Protein AF-A0A5J4Q8L6-F1 (afdb_monomer)

Structure (mmCIF, N/CA/C/O backbone):
data_AF-A0A5J4Q8L6-F1
#
_entry.id   AF-A0A5J4Q8L6-F1
#
loop_
_atom_site.group_PDB
_atom_site.id
_atom_site.type_symbol
_atom_site.label_atom_id
_atom_site.label_alt_id
_atom_site.label_comp_id
_atom_site.label_asym_id
_atom_site.label_entity_id
_atom_site.label_seq_id
_atom_site.pdbx_PDB_ins_code
_atom_site.Cartn_x
_atom_site.Cartn_y
_atom_site.Cartn_z
_atom_site.occupancy
_atom_site.B_iso_or_equiv
_atom_site.auth_seq_id
_atom_site.auth_comp_id
_atom_site.auth_asym_id
_atom_site.auth_atom_id
_atom_site.pdbx_PDB_model_num
ATOM 1 N N . MET A 1 1 ? 13.946 -1.340 21.086 1.00 33.72 1 MET A N 1
ATOM 2 C CA . MET A 1 1 ? 13.500 -0.388 20.050 1.00 33.72 1 MET A CA 1
ATOM 3 C C . MET A 1 1 ? 14.490 -0.484 18.903 1.00 33.72 1 MET A C 1
ATOM 5 O O . MET A 1 1 ? 15.652 -0.184 19.153 1.00 33.72 1 MET A O 1
ATOM 9 N N . PRO A 1 2 ? 14.110 -0.976 17.715 1.00 43.31 2 PRO A N 1
ATOM 10 C CA . PRO A 1 2 ? 14.963 -0.867 16.539 1.00 43.31 2 PRO A CA 1
ATOM 11 C C . PRO A 1 2 ? 15.022 0.612 16.153 1.00 43.31 2 PRO A C 1
ATOM 13 O O . PRO A 1 2 ? 13.979 1.243 15.987 1.00 43.31 2 PRO A O 1
ATOM 16 N N . ALA A 1 3 ? 16.222 1.180 16.095 1.00 40.22 3 ALA A N 1
ATOM 17 C CA . ALA A 1 3 ? 16.418 2.494 15.507 1.00 40.22 3 ALA A CA 1
ATOM 18 C C . ALA A 1 3 ? 16.161 2.355 14.003 1.00 40.22 3 ALA A C 1
ATOM 20 O O . ALA A 1 3 ? 16.890 1.632 13.323 1.00 40.22 3 ALA A O 1
ATOM 21 N N . TYR A 1 4 ? 15.105 2.997 13.506 1.00 47.00 4 TYR A N 1
ATOM 22 C CA . TYR A 1 4 ? 15.003 3.296 12.085 1.00 47.00 4 TYR A CA 1
ATOM 23 C C . TYR A 1 4 ? 16.147 4.269 11.796 1.00 47.00 4 TYR A C 1
ATOM 25 O O . TYR A 1 4 ? 16.106 5.420 12.222 1.00 47.00 4 TYR A O 1
ATOM 33 N N . HIS A 1 5 ? 17.231 3.761 11.211 1.00 45.84 5 HIS A N 1
ATOM 34 C CA . HIS A 1 5 ? 18.214 4.627 10.583 1.00 45.84 5 HIS A CA 1
ATOM 35 C C . HIS A 1 5 ? 17.524 5.182 9.342 1.00 45.84 5 HIS A C 1
ATOM 37 O O . HIS A 1 5 ? 17.313 4.438 8.387 1.00 45.84 5 HIS A O 1
ATOM 43 N N . ASP A 1 6 ? 17.123 6.450 9.388 1.00 46.16 6 ASP A N 1
ATOM 44 C CA . ASP A 1 6 ? 16.880 7.207 8.166 1.00 46.16 6 ASP A CA 1
ATOM 45 C C . ASP A 1 6 ? 18.229 7.294 7.449 1.00 46.16 6 ASP A C 1
ATOM 47 O O . ASP A 1 6 ? 19.115 8.060 7.832 1.00 46.16 6 ASP A O 1
ATOM 51 N N . ASN A 1 7 ? 18.431 6.415 6.470 1.00 50.59 7 ASN A N 1
ATOM 52 C CA . ASN A 1 7 ? 19.566 6.508 5.572 1.00 50.59 7 ASN A CA 1
ATOM 53 C C . ASN A 1 7 ? 19.229 7.628 4.580 1.00 50.59 7 ASN A C 1
ATOM 55 O O . ASN A 1 7 ? 18.309 7.457 3.786 1.00 50.59 7 ASN A O 1
ATOM 59 N N . GLU A 1 8 ? 19.971 8.740 4.575 1.00 51.62 8 GLU A N 1
ATOM 60 C CA . GLU A 1 8 ? 19.856 9.794 3.539 1.00 51.62 8 GLU A CA 1
ATOM 61 C C . GLU A 1 8 ? 19.878 9.207 2.109 1.00 51.62 8 GLU A C 1
ATOM 63 O O . GLU A 1 8 ? 19.191 9.687 1.210 1.00 51.62 8 GLU A O 1
ATOM 68 N N . SER A 1 9 ? 20.585 8.085 1.939 1.00 58.12 9 SER A N 1
ATOM 69 C CA . SER A 1 9 ? 20.596 7.269 0.724 1.00 58.12 9 SER A CA 1
ATOM 70 C C . SER A 1 9 ? 19.217 6.746 0.308 1.00 58.12 9 SER A C 1
ATOM 72 O O . SER A 1 9 ? 18.939 6.722 -0.880 1.00 58.12 9 SER A O 1
ATOM 74 N N . ASP A 1 10 ? 18.360 6.290 1.224 1.00 57.75 10 ASP A N 1
ATOM 75 C CA . ASP A 1 10 ? 17.037 5.759 0.852 1.00 57.75 10 ASP A CA 1
ATOM 76 C C . ASP A 1 10 ? 16.115 6.896 0.384 1.00 57.75 10 ASP A C 1
ATOM 78 O O . ASP A 1 10 ? 15.322 6.717 -0.537 1.00 57.75 10 ASP A O 1
ATOM 82 N N . THR A 1 11 ? 16.255 8.090 0.969 1.00 61.97 11 THR A N 1
ATOM 83 C CA . THR A 1 11 ? 15.507 9.286 0.555 1.00 61.97 11 THR A CA 1
ATOM 84 C C . THR A 1 11 ? 15.900 9.804 -0.826 1.00 61.97 11 THR A C 1
ATOM 86 O O . THR A 1 11 ? 15.007 10.162 -1.592 1.00 61.97 11 THR A O 1
ATOM 89 N N . ASP A 1 12 ? 17.190 9.813 -1.173 1.00 66.25 12 ASP A N 1
ATOM 90 C CA . ASP A 1 12 ? 17.641 10.239 -2.507 1.00 66.25 12 ASP A CA 1
ATOM 91 C C . ASP A 1 12 ? 17.178 9.260 -3.593 1.00 66.25 12 ASP A C 1
ATOM 93 O O . ASP A 1 12 ? 16.665 9.662 -4.633 1.00 66.25 12 ASP A O 1
ATOM 97 N N . VAL A 1 13 ? 17.250 7.960 -3.316 1.00 64.38 13 VAL A N 1
ATOM 98 C CA . VAL A 1 13 ? 16.864 6.926 -4.282 1.00 64.38 13 VAL A CA 1
ATOM 99 C C . VAL A 1 13 ? 15.335 6.909 -4.491 1.00 64.38 13 VAL A C 1
ATOM 101 O O . VAL A 1 13 ? 14.860 6.755 -5.617 1.00 64.38 13 VAL A O 1
ATOM 104 N N . LEU A 1 14 ? 14.540 7.150 -3.437 1.00 69.06 14 LEU A N 1
ATOM 105 C CA . LEU A 1 14 ? 13.088 7.342 -3.570 1.00 69.06 14 LEU A CA 1
ATOM 106 C C . LEU A 1 14 ? 12.742 8.586 -4.395 1.00 69.06 14 LEU A C 1
ATOM 108 O O . LEU A 1 14 ? 11.742 8.586 -5.117 1.00 69.06 14 LEU A O 1
ATOM 112 N N . LYS A 1 15 ? 13.560 9.638 -4.293 1.00 73.94 15 LYS A N 1
ATOM 113 C CA . LYS A 1 15 ? 13.389 10.858 -5.073 1.00 73.94 15 LYS A CA 1
ATOM 114 C C . LYS A 1 15 ? 13.636 10.596 -6.558 1.00 73.94 15 LYS A C 1
ATOM 116 O O . LYS A 1 15 ? 12.752 10.913 -7.347 1.00 73.94 15 LYS A O 1
ATOM 121 N N . ASP A 1 16 ? 14.731 9.932 -6.921 1.00 72.12 16 ASP A N 1
ATOM 122 C CA . ASP A 1 16 ? 15.030 9.552 -8.311 1.00 72.12 16 ASP A CA 1
ATOM 123 C C . ASP A 1 16 ? 13.912 8.689 -8.918 1.00 72.12 16 ASP A C 1
ATOM 125 O O . ASP A 1 16 ? 13.435 8.935 -10.027 1.00 72.12 16 ASP A O 1
ATOM 129 N N . PHE A 1 17 ? 13.413 7.715 -8.152 1.00 76.12 17 PHE A N 1
ATOM 130 C CA . PHE A 1 17 ? 12.286 6.885 -8.570 1.00 76.12 17 PHE A CA 1
ATOM 131 C C . PHE A 1 17 ? 11.008 7.708 -8.786 1.00 76.12 17 PHE A C 1
ATOM 133 O O . PHE A 1 17 ? 10.311 7.546 -9.792 1.00 76.12 17 PHE A O 1
ATOM 140 N N . SER A 1 18 ? 10.704 8.620 -7.857 1.00 80.25 18 SER A N 1
ATOM 141 C CA . SER A 1 18 ? 9.561 9.524 -7.988 1.00 80.25 18 SER A CA 1
ATOM 142 C 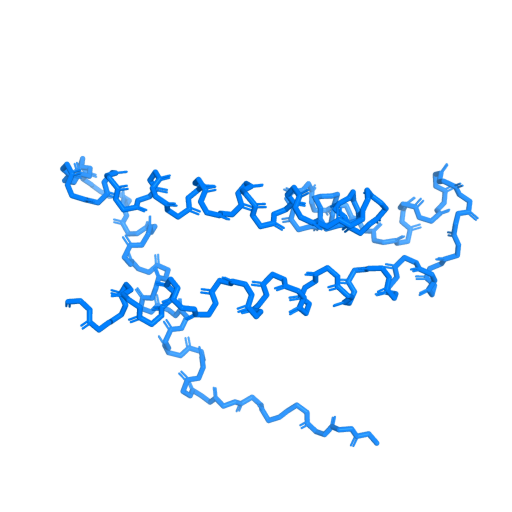C . SER A 1 18 ? 9.706 10.472 -9.175 1.00 80.25 18 SER A C 1
ATOM 144 O O . SER A 1 18 ? 8.717 10.751 -9.848 1.00 80.25 18 SER A O 1
ATOM 146 N N . GLU A 1 19 ? 10.923 10.914 -9.490 1.00 78.62 19 GLU A N 1
ATOM 147 C CA . GLU A 1 19 ? 11.183 11.741 -10.657 1.00 78.62 19 GLU A CA 1
ATOM 148 C C . GLU A 1 19 ? 10.917 10.943 -11.941 1.00 78.62 19 GLU A C 1
ATOM 150 O O . GLU A 1 19 ? 10.193 11.424 -12.807 1.00 78.62 19 GLU A O 1
ATOM 155 N N . ILE A 1 20 ? 11.384 9.701 -12.058 1.00 76.62 20 ILE A N 1
ATOM 156 C CA . ILE A 1 20 ? 11.130 8.871 -13.250 1.00 76.62 20 ILE A CA 1
ATOM 157 C C . ILE A 1 20 ? 9.625 8.638 -13.464 1.00 76.62 20 ILE A C 1
ATOM 159 O O . ILE A 1 20 ? 9.121 8.737 -14.586 1.00 76.62 20 ILE A O 1
ATOM 163 N N . LEU A 1 21 ? 8.886 8.344 -12.391 1.00 78.06 21 LEU A N 1
ATOM 164 C CA . LEU A 1 21 ? 7.467 8.009 -12.494 1.00 78.06 21 LEU A CA 1
ATOM 165 C C . LEU A 1 21 ? 6.550 9.222 -12.563 1.00 78.06 21 LEU A C 1
ATOM 167 O O . LEU A 1 21 ? 5.528 9.151 -13.239 1.00 78.06 21 LEU A O 1
ATOM 171 N N . PHE A 1 22 ? 6.881 10.333 -11.916 1.00 76.88 22 PHE A N 1
ATOM 172 C CA . PHE A 1 22 ? 5.954 11.452 -11.733 1.00 76.88 22 PHE A CA 1
ATOM 173 C C . PHE A 1 22 ? 6.457 12.789 -12.297 1.00 76.88 22 PHE A C 1
ATOM 175 O O . PHE A 1 22 ? 5.671 13.735 -12.326 1.00 76.88 22 PHE A O 1
ATOM 182 N N . SER A 1 23 ? 7.692 12.895 -12.816 1.00 69.4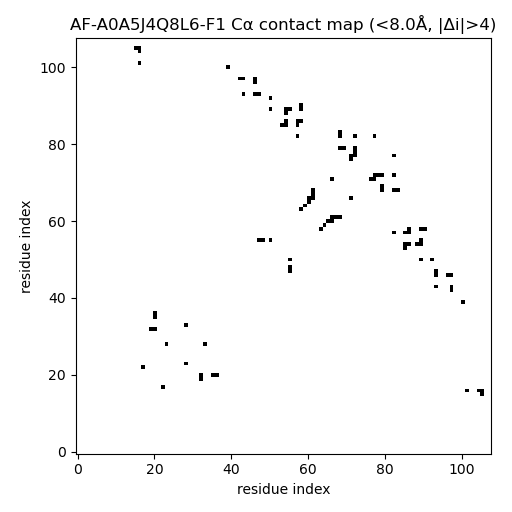4 23 SER A N 1
ATOM 183 C CA . SER A 1 23 ? 8.180 14.138 -13.449 1.00 69.44 23 SER A CA 1
ATOM 184 C C . SER A 1 23 ? 7.451 14.413 -14.749 1.00 69.44 23 SER A C 1
ATOM 186 O O . SER A 1 23 ? 7.835 13.919 -15.802 1.00 69.44 23 SER A O 1
ATOM 188 N N . ASN A 1 24 ? 6.377 15.195 -14.679 1.00 59.91 24 ASN A N 1
ATOM 189 C CA . ASN A 1 24 ? 5.512 15.417 -15.829 1.00 59.91 24 ASN A CA 1
ATOM 190 C C . ASN A 1 24 ? 4.763 16.757 -15.810 1.00 59.91 24 ASN A C 1
ATOM 192 O O . ASN A 1 24 ? 3.782 16.898 -16.534 1.00 59.91 24 ASN A O 1
ATOM 196 N N . GLU A 1 25 ? 5.176 17.745 -15.013 1.00 58.16 25 GLU A N 1
ATOM 197 C CA . GLU A 1 25 ? 4.323 18.930 -14.828 1.00 58.16 25 GLU A CA 1
ATOM 198 C C . GLU A 1 25 ? 4.261 19.876 -16.048 1.00 58.16 25 GLU A C 1
ATOM 200 O O . GLU A 1 25 ? 3.319 20.657 -16.138 1.00 58.16 25 GLU A O 1
ATOM 205 N N . GLU A 1 26 ? 5.157 19.766 -17.045 1.00 59.69 26 GLU A N 1
ATOM 206 C CA . GLU A 1 26 ? 5.171 20.707 -18.189 1.00 59.69 26 GLU A CA 1
ATOM 207 C C . GLU A 1 26 ? 5.161 20.081 -19.608 1.00 59.69 26 GLU A C 1
ATOM 209 O O . GLU A 1 26 ? 5.024 20.820 -20.585 1.00 59.69 26 GLU A O 1
ATOM 214 N N . THR A 1 27 ? 5.256 18.750 -19.785 1.00 63.84 27 THR A N 1
ATOM 215 C CA . THR A 1 27 ? 5.310 18.116 -21.131 1.00 63.84 27 THR A CA 1
ATOM 216 C C . THR A 1 27 ? 4.563 16.777 -21.242 1.00 63.84 27 THR A C 1
ATOM 218 O O . THR A 1 27 ? 4.329 16.085 -20.253 1.00 63.84 27 THR A O 1
ATOM 221 N N . ILE A 1 28 ? 4.168 16.413 -22.472 1.00 68.62 28 ILE A N 1
ATOM 222 C CA . ILE A 1 28 ? 3.575 15.102 -22.796 1.00 68.62 28 ILE A CA 1
ATOM 223 C C . ILE A 1 28 ? 4.619 14.011 -22.477 1.00 68.62 28 ILE A C 1
ATOM 225 O O . ILE A 1 28 ? 5.740 14.120 -22.981 1.00 68.62 28 ILE A O 1
ATOM 229 N N . PRO A 1 29 ? 4.286 12.978 -21.675 1.00 71.62 29 PRO A N 1
ATOM 230 C CA . PRO A 1 29 ? 5.224 11.903 -21.355 1.00 71.62 29 PRO A CA 1
ATOM 231 C C . PRO A 1 29 ? 5.688 11.177 -22.618 1.00 71.62 29 PRO A C 1
ATOM 233 O O . PRO A 1 29 ? 4.928 11.022 -23.575 1.00 71.62 29 PRO A O 1
ATOM 236 N N . SER A 1 30 ? 6.934 10.703 -22.619 1.00 82.75 30 SER A N 1
ATOM 237 C CA . SER A 1 30 ? 7.410 9.843 -23.700 1.00 82.75 30 SER A CA 1
ATOM 238 C C . SER A 1 30 ? 6.672 8.489 -23.667 1.00 82.75 30 SER A C 1
ATOM 240 O O . SER A 1 30 ? 6.225 8.061 -22.596 1.00 82.75 30 SER A O 1
ATOM 242 N N . PRO A 1 31 ? 6.576 7.767 -24.802 1.00 86.44 31 PRO A N 1
ATOM 243 C CA . PRO A 1 31 ? 6.018 6.411 -24.822 1.00 86.44 31 PRO A CA 1
ATOM 244 C C . PRO A 1 31 ? 6.711 5.449 -23.845 1.00 86.44 31 PRO A C 1
ATOM 246 O O . PRO A 1 31 ? 6.082 4.536 -23.320 1.00 86.44 31 PRO A O 1
ATOM 249 N N . GLU A 1 32 ? 8.001 5.663 -23.585 1.00 84.69 32 GLU A N 1
ATOM 250 C CA . GLU A 1 32 ? 8.788 4.889 -22.625 1.00 84.69 32 GLU A CA 1
ATOM 251 C C . GLU A 1 32 ? 8.361 5.174 -21.180 1.00 84.69 32 GLU A C 1
ATOM 253 O O . GLU A 1 32 ? 8.116 4.243 -20.417 1.00 84.69 32 GLU A O 1
ATOM 258 N N . THR A 1 33 ? 8.179 6.447 -20.814 1.00 83.88 33 THR A N 1
ATOM 259 C CA . THR A 1 33 ? 7.689 6.835 -19.483 1.00 83.88 33 THR A CA 1
ATOM 260 C C . THR A 1 33 ? 6.282 6.295 -19.227 1.00 83.88 33 THR A C 1
ATOM 262 O O . THR A 1 33 ? 5.988 5.811 -18.135 1.00 83.88 33 THR A O 1
ATOM 265 N N . GLU A 1 34 ? 5.400 6.350 -20.225 1.00 86.50 34 GLU A N 1
ATOM 266 C CA . GLU A 1 34 ? 4.043 5.813 -20.102 1.00 86.50 34 GLU A CA 1
ATOM 267 C C . GLU A 1 34 ? 4.041 4.286 -19.956 1.00 86.50 34 GLU A C 1
ATOM 269 O O . GLU A 1 34 ? 3.334 3.744 -19.101 1.00 86.50 34 GLU A O 1
ATOM 274 N N . TYR A 1 35 ? 4.903 3.595 -20.705 1.00 87.56 35 TYR A N 1
ATOM 275 C CA . TYR A 1 35 ? 5.118 2.163 -20.539 1.00 87.56 35 TYR A CA 1
ATOM 276 C C . TYR A 1 35 ? 5.617 1.819 -19.126 1.00 87.56 35 TYR A C 1
ATOM 278 O O . TYR A 1 35 ? 5.015 0.973 -18.464 1.00 87.56 35 TYR A O 1
ATOM 286 N N . LEU A 1 36 ? 6.646 2.508 -18.622 1.00 87.44 36 LEU A N 1
ATOM 287 C CA . LEU A 1 36 ? 7.185 2.278 -17.276 1.00 87.44 36 LEU A CA 1
ATOM 288 C C . LEU A 1 36 ? 6.133 2.506 -16.182 1.00 87.44 36 LEU A C 1
ATOM 290 O O . LEU A 1 36 ? 6.002 1.681 -15.280 1.00 87.44 36 LEU A O 1
ATOM 294 N N . ARG A 1 37 ? 5.320 3.565 -16.288 1.00 88.00 37 ARG A N 1
AT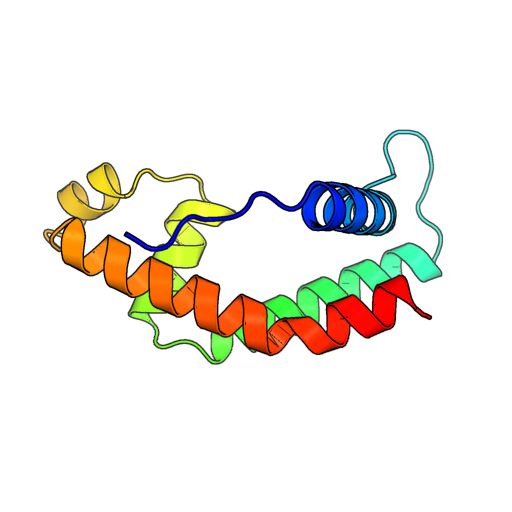OM 295 C CA . ARG A 1 37 ? 4.186 3.795 -15.375 1.00 88.00 37 ARG A CA 1
ATOM 296 C C . ARG A 1 37 ? 3.197 2.640 -15.392 1.00 88.00 37 ARG A C 1
ATOM 298 O O . ARG A 1 37 ? 2.790 2.174 -14.331 1.00 88.00 37 ARG A O 1
ATOM 305 N N . SER A 1 38 ? 2.820 2.176 -16.585 1.00 90.12 38 SER A N 1
ATOM 306 C CA . SER A 1 38 ? 1.879 1.061 -16.728 1.00 90.12 38 SER A CA 1
ATOM 307 C C . SER A 1 38 ? 2.429 -0.235 -16.125 1.00 90.12 38 SER A C 1
ATOM 309 O O . SER A 1 38 ? 1.689 -0.967 -15.467 1.00 90.12 38 SER A O 1
ATOM 311 N N . LEU A 1 39 ? 3.735 -0.482 -16.273 1.00 91.19 39 LEU A N 1
ATOM 312 C CA . LEU A 1 39 ? 4.420 -1.628 -15.687 1.00 91.19 39 LEU A CA 1
ATOM 313 C C . LEU A 1 39 ? 4.425 -1.549 -14.156 1.00 91.19 39 LEU A C 1
ATOM 315 O O . LEU A 1 39 ? 4.046 -2.516 -13.500 1.00 91.19 39 LEU A O 1
ATOM 319 N N . VAL A 1 40 ? 4.785 -0.393 -13.587 1.00 90.62 40 VAL A N 1
ATOM 320 C CA . VAL A 1 40 ? 4.763 -0.180 -12.130 1.00 90.62 40 VAL A CA 1
ATOM 321 C C . VAL A 1 40 ? 3.362 -0.362 -11.565 1.00 90.62 40 VAL A C 1
ATOM 323 O O . VAL A 1 40 ? 3.200 -1.031 -10.546 1.00 90.62 40 VAL A O 1
ATOM 326 N N . TRP A 1 41 ? 2.349 0.193 -12.231 1.00 91.25 41 TRP A N 1
ATOM 327 C CA . TRP A 1 41 ? 0.965 0.044 -11.797 1.00 91.25 41 TRP A CA 1
ATOM 328 C C . TRP A 1 41 ? 0.513 -1.420 -11.825 1.00 91.25 41 TRP A C 1
ATOM 330 O O . TRP A 1 41 ? -0.049 -1.911 -10.851 1.00 91.25 41 TRP A O 1
ATOM 340 N N . THR A 1 42 ? 0.847 -2.144 -12.895 1.00 94.50 42 THR A N 1
ATOM 341 C CA . THR A 1 42 ? 0.529 -3.573 -13.033 1.00 94.50 42 THR A CA 1
ATOM 342 C C . THR A 1 42 ? 1.187 -4.407 -11.931 1.00 94.50 42 THR A C 1
ATOM 344 O O . THR A 1 42 ? 0.530 -5.232 -11.298 1.00 94.50 42 THR A O 1
ATOM 347 N N . GLU A 1 43 ? 2.475 -4.190 -11.657 1.00 94.94 43 GLU A N 1
ATOM 348 C CA . GLU A 1 43 ? 3.176 -4.923 -10.597 1.00 94.94 43 GLU A CA 1
ATOM 349 C C . GLU A 1 43 ? 2.644 -4.580 -9.201 1.00 94.94 43 GLU A C 1
ATOM 351 O O . GLU A 1 43 ? 2.567 -5.465 -8.347 1.00 94.94 43 GLU A O 1
ATOM 356 N N . LEU A 1 44 ? 2.232 -3.329 -8.964 1.00 93.00 44 LEU A N 1
ATOM 357 C CA . LEU A 1 44 ? 1.577 -2.936 -7.717 1.00 93.00 44 LEU A CA 1
ATOM 358 C C . LEU A 1 44 ? 0.232 -3.655 -7.540 1.00 93.00 44 LEU A C 1
ATOM 360 O O . LEU A 1 44 ? -0.011 -4.207 -6.470 1.00 93.00 44 LEU A O 1
ATOM 364 N N . GLU A 1 45 ? -0.616 -3.694 -8.571 1.00 95.00 45 GLU A N 1
ATOM 365 C CA . GLU A 1 45 ? -1.900 -4.410 -8.530 1.00 95.00 45 GLU A CA 1
ATOM 366 C C . GLU A 1 45 ? -1.706 -5.907 -8.247 1.00 95.00 45 GLU A C 1
ATOM 368 O O . GLU A 1 45 ? -2.400 -6.476 -7.402 1.00 95.00 45 GLU A O 1
ATOM 373 N N . ILE A 1 46 ? -0.723 -6.540 -8.896 1.00 97.06 46 ILE A N 1
ATOM 374 C CA . ILE A 1 46 ? -0.375 -7.946 -8.644 1.00 97.06 46 ILE A CA 1
ATOM 375 C C . ILE A 1 46 ? 0.086 -8.131 -7.194 1.00 97.06 46 ILE A C 1
ATOM 377 O O . ILE A 1 46 ? -0.388 -9.036 -6.510 1.00 97.06 46 ILE A O 1
ATOM 381 N N . ALA A 1 47 ? 0.979 -7.269 -6.704 1.00 96.94 47 ALA A N 1
ATOM 382 C CA . ALA A 1 47 ? 1.504 -7.360 -5.346 1.00 96.94 47 ALA A CA 1
ATOM 383 C C . ALA A 1 47 ? 0.419 -7.138 -4.277 1.00 96.94 47 ALA A C 1
ATOM 385 O O . ALA A 1 47 ? 0.446 -7.792 -3.234 1.00 96.94 47 ALA A O 1
ATOM 386 N N . LEU A 1 48 ? -0.551 -6.253 -4.534 1.00 97.38 48 LEU A N 1
ATOM 387 C CA . LEU A 1 48 ? -1.715 -6.053 -3.670 1.00 97.38 48 LEU A CA 1
ATOM 388 C C . LEU A 1 48 ? -2.627 -7.285 -3.657 1.00 97.38 48 LEU A C 1
ATOM 390 O O . LEU A 1 48 ? -3.064 -7.696 -2.585 1.00 97.38 48 LEU A O 1
ATOM 394 N N . ALA A 1 49 ? -2.856 -7.919 -4.810 1.00 97.56 49 ALA A N 1
ATOM 395 C CA . ALA A 1 49 ? -3.683 -9.122 -4.919 1.00 97.56 49 ALA A CA 1
ATOM 396 C C . ALA A 1 49 ? -3.074 -10.366 -4.234 1.00 97.56 49 ALA A C 1
ATOM 398 O O . ALA A 1 49 ? -3.789 -11.328 -3.950 1.00 97.56 49 ALA A O 1
ATOM 399 N N . GLU A 1 50 ? -1.766 -10.368 -3.957 1.00 97.88 50 GLU A N 1
ATOM 400 C CA . GLU A 1 50 ? -1.093 -11.418 -3.177 1.00 97.88 50 GLU A CA 1
ATOM 401 C C . GLU A 1 50 ? -1.348 -11.302 -1.660 1.00 97.88 50 GLU A C 1
ATOM 403 O O . GLU A 1 50 ? -1.113 -12.260 -0.915 1.00 97.88 50 GLU A O 1
ATOM 408 N N . LEU A 1 51 ? -1.809 -10.142 -1.179 1.00 98.38 51 LEU A N 1
ATOM 409 C CA . LEU A 1 51 ? -2.051 -9.907 0.242 1.00 98.38 51 LEU A CA 1
ATOM 410 C C . LEU A 1 51 ? -3.314 -10.632 0.736 1.00 98.38 51 LEU A C 1
ATOM 412 O O . LEU A 1 51 ? -4.295 -10.783 0.007 1.00 98.38 51 LEU A O 1
ATOM 416 N N . PRO A 1 52 ? -3.370 -11.004 2.028 1.00 98.50 52 PRO A N 1
ATOM 417 C CA . PRO A 1 52 ? -4.638 -11.317 2.674 1.00 98.50 52 PRO A CA 1
ATOM 418 C C . PRO A 1 52 ? -5.624 -10.137 2.543 1.00 98.50 5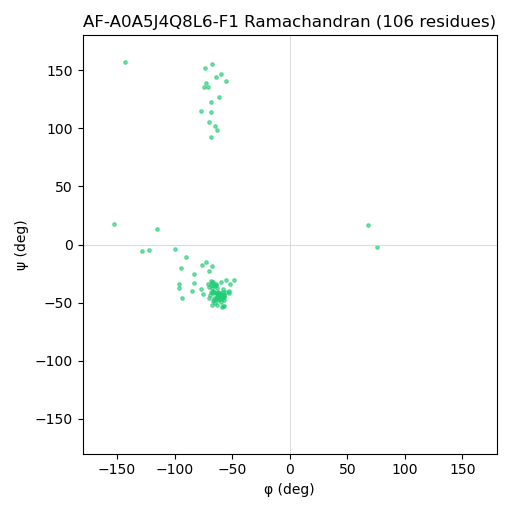2 PRO A C 1
ATOM 420 O O . PRO A 1 52 ? -5.199 -8.996 2.752 1.00 98.50 52 PRO A O 1
ATOM 423 N N . PRO A 1 53 ? -6.934 -10.372 2.315 1.00 98.19 53 PRO A N 1
ATOM 424 C CA . PRO A 1 53 ? -7.899 -9.299 2.036 1.00 98.19 53 PRO A CA 1
ATOM 425 C C . PRO A 1 53 ? -7.901 -8.170 3.073 1.00 98.19 53 PRO A C 1
ATOM 427 O O . PRO A 1 53 ? -7.937 -6.996 2.732 1.00 98.19 53 PRO A O 1
ATOM 430 N N . GLU A 1 54 ? -7.775 -8.514 4.355 1.00 98.06 54 GLU A N 1
ATOM 431 C CA . GLU A 1 54 ? -7.772 -7.532 5.445 1.00 98.06 54 GLU A CA 1
ATOM 432 C C . GLU A 1 54 ? -6.501 -6.660 5.489 1.00 98.06 54 GLU A C 1
ATOM 434 O O . GLU A 1 54 ? -6.499 -5.600 6.115 1.00 98.06 54 GLU A O 1
ATOM 439 N N . GLN A 1 55 ? -5.397 -7.138 4.907 1.00 98.62 55 GLN A N 1
ATOM 440 C CA . GLN A 1 55 ? -4.131 -6.409 4.787 1.00 98.62 55 GLN A CA 1
ATOM 441 C C . GLN A 1 55 ? -4.140 -5.505 3.553 1.00 98.62 55 GLN A C 1
ATOM 443 O O . GLN A 1 55 ? -3.690 -4.364 3.640 1.00 98.62 55 GLN A O 1
ATOM 448 N N . GLN A 1 56 ? -4.698 -5.997 2.444 1.00 98.50 56 GLN A N 1
ATOM 449 C CA . GLN A 1 56 ? -4.957 -5.197 1.252 1.00 98.50 56 GLN A CA 1
ATOM 450 C C . GLN A 1 56 ? -5.877 -4.015 1.583 1.00 98.50 56 GLN A C 1
ATOM 452 O O . GLN A 1 56 ? -5.494 -2.866 1.388 1.00 98.50 56 GLN A O 1
ATOM 457 N N . GLU A 1 57 ? -7.037 -4.285 2.187 1.00 97.94 57 GLU A N 1
ATOM 458 C CA . GLU A 1 57 ? -8.049 -3.269 2.501 1.00 97.94 57 GLU A CA 1
ATOM 459 C C . GLU A 1 57 ? -7.488 -2.147 3.388 1.00 97.94 57 GLU A C 1
ATOM 461 O O . GLU A 1 57 ? -7.691 -0.966 3.113 1.00 97.94 57 GLU A O 1
ATOM 466 N N . ILE A 1 58 ? -6.737 -2.479 4.447 1.00 98.19 58 ILE A N 1
ATOM 467 C CA . ILE A 1 58 ? -6.161 -1.440 5.314 1.00 98.19 58 ILE A CA 1
ATOM 468 C C . ILE A 1 58 ? -5.069 -0.632 4.605 1.00 98.19 58 ILE A C 1
ATOM 470 O O . ILE A 1 58 ? -4.884 0.544 4.924 1.00 98.19 58 ILE A O 1
ATOM 474 N N . PHE A 1 59 ? -4.330 -1.239 3.675 1.00 98.00 59 PHE A N 1
ATOM 475 C CA . PHE A 1 59 ? -3.346 -0.520 2.876 1.00 98.00 59 PHE A CA 1
ATOM 476 C C . PHE A 1 59 ? -4.050 0.468 1.943 1.00 98.00 59 PHE A C 1
ATOM 478 O O . PHE A 1 59 ? -3.759 1.657 2.017 1.00 98.00 59 PHE A O 1
ATOM 485 N N . GLU A 1 60 ? -5.033 0.010 1.167 1.00 97.38 60 GLU A N 1
ATOM 486 C CA . GLU A 1 60 ? -5.803 0.843 0.235 1.00 97.38 60 GLU A CA 1
ATOM 487 C C . GLU A 1 60 ? -6.484 2.015 0.953 1.00 97.38 60 GLU A C 1
ATOM 489 O O . GLU A 1 60 ? -6.222 3.173 0.628 1.00 97.38 60 GLU A O 1
ATOM 494 N N . LEU A 1 61 ? -7.242 1.743 2.022 1.00 98.00 61 LEU A N 1
ATOM 495 C CA . LEU A 1 61 ? -7.950 2.789 2.766 1.00 98.00 61 LEU A CA 1
ATOM 496 C C . LEU A 1 61 ? -7.005 3.843 3.357 1.00 98.00 61 LEU A C 1
ATOM 498 O O . LEU A 1 61 ? -7.395 4.995 3.524 1.00 98.00 61 LEU A O 1
ATOM 502 N N . THR A 1 62 ? -5.781 3.467 3.741 1.00 97.38 62 THR A N 1
ATOM 503 C CA . THR A 1 62 ? -4.881 4.402 4.434 1.00 97.38 62 THR A CA 1
ATOM 504 C C . THR A 1 62 ? -3.889 5.099 3.516 1.00 97.38 62 THR A C 1
ATOM 506 O O . THR A 1 62 ? -3.603 6.268 3.751 1.00 97.38 62 THR A O 1
ATOM 509 N N . GLU A 1 63 ? -3.355 4.408 2.512 1.00 94.50 63 GLU A N 1
ATOM 510 C CA . GLU A 1 63 ? -2.324 4.936 1.612 1.00 94.50 63 GLU A CA 1
ATOM 511 C C . GLU A 1 63 ? -2.919 5.498 0.319 1.00 94.50 63 GLU A C 1
ATOM 513 O O . GLU A 1 63 ? -2.410 6.492 -0.191 1.00 94.50 63 GLU A O 1
ATOM 518 N N . LEU A 1 64 ? -4.003 4.906 -0.198 1.00 92.25 64 LEU A N 1
ATOM 519 C CA . LEU A 1 64 ? -4.644 5.368 -1.434 1.00 92.25 64 LEU A CA 1
ATOM 520 C C . LEU A 1 64 ? -5.787 6.342 -1.136 1.00 92.25 64 LEU A C 1
ATOM 522 O O . LEU A 1 64 ? -5.842 7.421 -1.723 1.00 92.25 64 LEU A O 1
ATOM 526 N N . ASP A 1 65 ? -6.651 6.006 -0.175 1.00 95.62 65 ASP A N 1
ATOM 527 C CA . ASP A 1 65 ? -7.807 6.846 0.176 1.00 95.62 65 ASP A CA 1
ATOM 528 C C . ASP A 1 65 ? -7.500 7.882 1.275 1.00 95.62 65 ASP A C 1
ATOM 530 O O . ASP A 1 65 ? -8.311 8.769 1.551 1.00 95.62 65 ASP A O 1
ATOM 534 N N . GLY A 1 66 ? -6.338 7.785 1.933 1.00 96.25 66 GLY A N 1
ATOM 535 C CA . GLY A 1 66 ? -5.897 8.739 2.958 1.00 96.25 66 GLY A CA 1
ATOM 536 C C . GLY A 1 66 ? -6.713 8.720 4.259 1.00 96.25 66 GLY A C 1
ATOM 537 O O . GL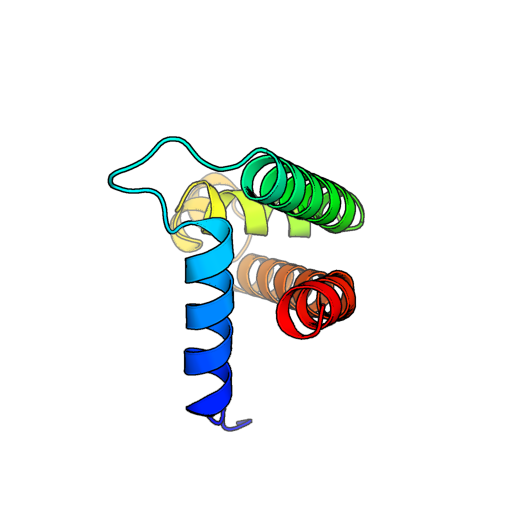Y A 1 66 ? -6.644 9.664 5.052 1.00 96.25 66 GLY A O 1
ATOM 538 N N . ILE A 1 67 ? -7.491 7.664 4.508 1.00 97.81 67 ILE A N 1
ATOM 539 C CA . ILE A 1 67 ? -8.345 7.540 5.692 1.00 97.81 67 ILE A CA 1
ATOM 540 C C . ILE A 1 67 ? -7.487 7.228 6.919 1.00 97.81 67 ILE A C 1
ATOM 542 O O . ILE A 1 67 ? -6.608 6.361 6.922 1.00 97.81 67 ILE A O 1
ATOM 546 N N . LEU A 1 68 ? -7.770 7.905 8.031 1.00 97.56 68 LEU A N 1
ATOM 547 C CA . LEU A 1 68 ? -7.038 7.679 9.271 1.00 97.56 68 LEU A CA 1
ATOM 548 C C . LEU A 1 68 ? -7.405 6.316 9.881 1.00 97.56 68 LEU A C 1
ATOM 550 O O . LEU A 1 68 ? -8.576 6.002 10.081 1.00 97.56 68 LEU A O 1
ATOM 554 N N . VAL A 1 69 ? -6.408 5.548 10.337 1.00 97.75 69 VAL A N 1
ATOM 555 C CA . VAL A 1 69 ? -6.609 4.237 11.004 1.00 97.75 69 VAL A CA 1
ATOM 556 C C . VAL A 1 69 ? -7.619 4.307 12.162 1.00 97.75 69 VAL A C 1
ATOM 558 O O . VAL A 1 69 ? -8.382 3.372 12.404 1.00 97.75 69 VAL A O 1
ATOM 561 N N . LYS A 1 70 ? -7.658 5.434 12.886 1.00 97.06 70 LYS A N 1
ATOM 562 C CA . LYS A 1 70 ? -8.622 5.658 13.976 1.00 97.06 70 LYS A CA 1
ATOM 563 C C . LYS A 1 70 ? -10.067 5.765 13.480 1.00 97.06 70 LYS A C 1
ATOM 565 O O . LYS A 1 70 ? -10.971 5.394 14.220 1.00 97.06 70 LYS A O 1
ATOM 570 N N . GLU A 1 71 ? -10.295 6.289 12.282 1.00 98.12 71 GLU A N 1
ATOM 571 C CA . GLU A 1 7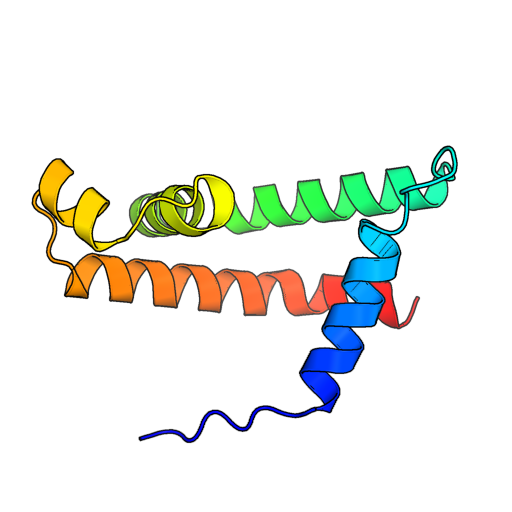1 ? -11.625 6.385 11.673 1.00 98.12 71 GLU A CA 1
ATOM 572 C C . GLU A 1 71 ? -12.083 5.018 11.173 1.00 98.12 71 GLU A C 1
ATOM 574 O O . GLU A 1 71 ? -13.192 4.601 11.494 1.00 98.12 71 GLU A O 1
ATOM 579 N N . ILE A 1 72 ? -11.185 4.259 10.540 1.00 98.12 72 ILE A N 1
ATOM 580 C CA . ILE A 1 72 ? -11.439 2.865 10.143 1.00 98.12 72 ILE A CA 1
ATOM 581 C C . ILE A 1 72 ? -11.817 2.025 11.369 1.00 98.12 72 ILE A C 1
ATOM 583 O O . ILE A 1 72 ? -12.804 1.293 11.347 1.00 98.12 72 ILE A O 1
ATOM 587 N N . SER A 1 73 ? -11.090 2.182 12.481 1.00 98.44 73 SER A N 1
ATOM 588 C CA . SER A 1 73 ? -11.399 1.501 13.745 1.00 98.44 73 SER A CA 1
ATOM 589 C C . SER A 1 73 ? -12.793 1.850 14.281 1.00 98.44 73 SER A C 1
ATOM 591 O O . SER A 1 73 ? -13.521 0.961 14.718 1.00 98.44 73 SER A O 1
ATOM 593 N N . LYS A 1 74 ? -13.200 3.126 14.210 1.00 98.19 74 LYS A N 1
ATOM 594 C CA . LYS A 1 74 ? -14.537 3.568 14.640 1.00 98.19 74 LYS A CA 1
ATOM 595 C C . LYS A 1 74 ? -15.650 2.986 13.768 1.00 98.19 74 LYS A C 1
ATOM 597 O O . LYS A 1 74 ? -16.685 2.611 14.308 1.00 98.19 74 LYS A O 1
ATOM 602 N N . THR A 1 75 ? -15.445 2.921 12.454 1.00 97.31 75 THR A N 1
ATOM 603 C CA . THR A 1 75 ? -16.463 2.457 11.499 1.00 97.31 75 THR A CA 1
ATOM 604 C C . THR A 1 75 ? -16.603 0.934 11.497 1.00 97.31 75 THR A C 1
ATOM 606 O O . THR A 1 75 ? -17.714 0.421 11.413 1.00 97.31 75 THR A O 1
ATOM 609 N N . THR A 1 76 ? -15.494 0.203 11.625 1.00 96.44 76 THR A N 1
ATOM 610 C CA . THR A 1 76 ? -15.469 -1.272 11.535 1.00 96.44 76 THR A CA 1
ATOM 611 C C . THR A 1 76 ? -15.577 -1.975 12.889 1.00 96.44 76 THR A C 1
ATOM 613 O O . THR A 1 76 ? -15.891 -3.161 12.945 1.00 96.44 76 THR A O 1
ATOM 616 N N . GLY A 1 77 ? -15.271 -1.281 13.991 1.00 97.62 77 GLY A N 1
ATOM 617 C CA . GLY A 1 77 ? -15.161 -1.874 15.328 1.00 97.62 77 GLY A CA 1
ATOM 618 C C . GLY A 1 77 ? -13.877 -2.683 15.561 1.00 97.62 77 GLY A C 1
ATOM 619 O O . GLY A 1 77 ? -13.654 -3.171 16.670 1.00 97.62 77 GLY A O 1
ATOM 620 N N . VAL A 1 78 ? -13.005 -2.815 14.555 1.00 98.19 78 VAL A N 1
ATOM 621 C CA . VAL A 1 78 ? -11.703 -3.479 14.693 1.00 98.19 78 VAL A CA 1
ATOM 622 C C . VAL A 1 78 ? -10.759 -2.590 15.500 1.00 98.19 78 VAL A C 1
ATOM 624 O O . VAL A 1 78 ? -10.722 -1.371 15.322 1.00 98.19 78 VAL A O 1
ATOM 627 N N . SER A 1 79 ? -9.969 -3.182 16.399 1.00 98.38 79 SER A N 1
ATOM 628 C CA . SER A 1 79 ? -9.048 -2.409 17.238 1.00 98.38 79 SER A CA 1
ATOM 629 C C . SER A 1 79 ? -7.961 -1.714 16.407 1.00 98.38 79 SER A C 1
ATOM 631 O O . SER A 1 79 ? -7.436 -2.286 15.450 1.00 98.38 79 SER A O 1
ATOM 633 N N . VAL A 1 80 ? -7.559 -0.506 16.819 1.00 98.38 80 VAL A N 1
ATOM 634 C CA . VAL A 1 80 ? -6.455 0.239 16.184 1.00 98.38 80 VAL A CA 1
ATOM 635 C C . VAL A 1 80 ? -5.184 -0.610 16.095 1.00 98.38 80 VAL A C 1
ATOM 637 O O . VAL A 1 80 ? -4.534 -0.619 15.057 1.00 98.38 80 VAL A O 1
ATOM 640 N N . ASN A 1 81 ? -4.851 -1.370 17.143 1.00 98.12 81 ASN A N 1
ATOM 641 C CA . ASN A 1 81 ? -3.657 -2.220 17.152 1.00 98.12 81 ASN A CA 1
ATOM 642 C C . ASN A 1 81 ? -3.722 -3.313 16.081 1.00 98.12 81 ASN A C 1
ATOM 644 O O . ASN A 1 81 ? -2.738 -3.548 15.389 1.00 98.12 81 ASN A O 1
ATOM 648 N N . THR A 1 82 ? -4.885 -3.942 15.904 1.00 98.44 82 THR A N 1
ATOM 649 C CA . THR A 1 82 ? -5.091 -4.955 14.861 1.00 98.44 82 THR A CA 1
ATOM 650 C C . THR A 1 82 ? -4.916 -4.356 13.467 1.00 98.44 82 THR A C 1
ATOM 652 O O . THR A 1 82 ? -4.223 -4.940 12.637 1.00 98.44 82 THR A O 1
ATOM 655 N N . LEU A 1 83 ? -5.497 -3.179 13.215 1.00 98.56 83 LEU A N 1
ATOM 656 C CA . LEU A 1 83 ? -5.355 -2.484 11.932 1.00 98.56 83 LEU A CA 1
ATOM 657 C C . LEU A 1 83 ? -3.897 -2.086 11.662 1.00 98.56 83 LEU A C 1
ATOM 659 O O . LEU A 1 83 ? -3.404 -2.285 10.556 1.00 98.56 83 LEU A O 1
ATOM 663 N N . LEU A 1 84 ? -3.179 -1.597 12.679 1.00 98.25 84 LEU A N 1
ATOM 664 C CA . LEU A 1 84 ? -1.753 -1.282 12.565 1.00 98.25 84 LEU A CA 1
ATOM 665 C C . LEU A 1 84 ? -0.914 -2.522 12.240 1.00 98.25 84 LEU A C 1
ATOM 667 O O . LEU A 1 84 ? -0.040 -2.445 11.382 1.00 98.25 84 LEU A O 1
ATOM 671 N N . SER A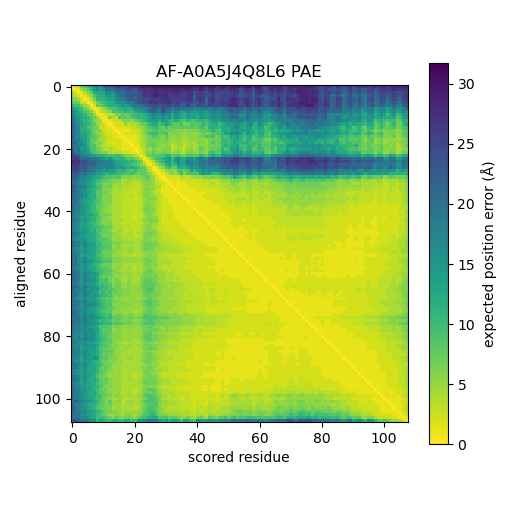 1 85 ? -1.187 -3.668 12.873 1.00 98.56 85 SER A N 1
ATOM 672 C CA . SER A 1 85 ? -0.502 -4.923 12.543 1.00 98.56 85 SER A CA 1
ATOM 673 C C . SER A 1 85 ? -0.781 -5.366 11.107 1.00 98.56 85 SER A C 1
ATOM 675 O O . SER A 1 85 ? 0.153 -5.712 10.392 1.00 98.56 85 SER A O 1
ATOM 677 N N . ARG A 1 86 ? -2.040 -5.311 10.651 1.00 98.50 86 ARG A N 1
ATOM 678 C CA . ARG A 1 86 ? -2.399 -5.645 9.261 1.00 98.50 86 ARG A CA 1
ATOM 679 C C . ARG A 1 86 ? -1.676 -4.739 8.264 1.00 98.50 86 ARG A C 1
ATOM 681 O O . ARG A 1 86 ? -1.068 -5.242 7.326 1.00 98.50 86 ARG A O 1
ATOM 688 N N . LYS A 1 87 ? -1.670 -3.427 8.520 1.00 98.00 87 LYS A N 1
ATOM 689 C CA . LYS A 1 87 ? -0.960 -2.441 7.698 1.00 98.00 87 LYS A CA 1
ATOM 690 C C . LYS A 1 87 ? 0.543 -2.704 7.665 1.00 98.00 87 LYS A C 1
ATOM 692 O O . LYS A 1 87 ? 1.150 -2.645 6.604 1.00 98.00 87 LYS A O 1
ATOM 697 N N . HIS A 1 88 ? 1.143 -3.014 8.812 1.00 97.69 88 HIS A N 1
ATOM 698 C CA . HIS A 1 88 ? 2.565 -3.335 8.892 1.00 97.69 88 HIS A CA 1
ATOM 699 C C . HIS A 1 88 ? 2.934 -4.516 7.986 1.00 97.69 88 HIS A C 1
ATOM 701 O O . HIS A 1 88 ? 3.875 -4.400 7.203 1.00 97.69 88 HIS A O 1
ATOM 707 N N . TYR A 1 89 ? 2.168 -5.610 8.044 1.00 98.19 89 TYR A N 1
ATOM 708 C CA . TYR A 1 89 ? 2.424 -6.784 7.208 1.00 98.19 89 TYR A CA 1
ATOM 709 C C . TYR A 1 89 ? 2.152 -6.531 5.721 1.00 98.19 89 TYR A C 1
ATOM 711 O O . TYR A 1 89 ? 2.928 -7.003 4.893 1.00 98.19 89 TYR A O 1
ATOM 719 N N . ALA A 1 90 ? 1.142 -5.720 5.385 1.00 98.25 90 ALA A N 1
ATOM 720 C CA . ALA A 1 90 ? 0.912 -5.280 4.010 1.00 98.25 90 ALA A CA 1
ATOM 721 C C . ALA A 1 90 ? 2.139 -4.547 3.445 1.00 98.25 90 ALA A C 1
ATOM 723 O O . ALA A 1 90 ? 2.691 -4.935 2.418 1.00 98.25 90 ALA A O 1
ATOM 724 N N . VAL A 1 91 ? 2.624 -3.529 4.165 1.00 96.62 91 VAL A N 1
ATOM 725 C CA . VAL A 1 91 ? 3.790 -2.730 3.756 1.00 96.62 91 VAL A CA 1
ATOM 726 C C . VAL A 1 91 ? 5.054 -3.587 3.672 1.00 96.62 91 VAL A C 1
ATOM 728 O O . VAL A 1 91 ? 5.853 -3.424 2.752 1.00 96.62 91 VAL A O 1
ATOM 731 N N . GLU A 1 92 ? 5.260 -4.502 4.622 1.00 97.00 92 GLU A N 1
ATOM 732 C CA . GLU A 1 92 ? 6.413 -5.403 4.606 1.00 97.00 92 GLU A CA 1
ATOM 733 C C . GLU A 1 92 ? 6.406 -6.323 3.377 1.00 97.00 92 GLU A C 1
ATOM 735 O O . GLU A 1 92 ? 7.450 -6.485 2.738 1.00 97.00 92 GLU A O 1
ATOM 740 N N . HIS A 1 93 ? 5.251 -6.901 3.032 1.00 96.94 93 HIS A N 1
ATOM 741 C CA . HIS A 1 93 ? 5.096 -7.743 1.844 1.00 96.94 93 HIS A CA 1
ATOM 742 C C . HIS A 1 93 ? 5.352 -6.950 0.565 1.00 96.94 93 HIS A C 1
ATOM 744 O O . HIS A 1 93 ? 6.214 -7.338 -0.222 1.00 96.94 93 HIS A O 1
ATOM 750 N N . LEU A 1 94 ? 4.685 -5.804 0.398 1.00 96.00 94 LEU A N 1
ATOM 751 C CA . LEU A 1 94 ? 4.829 -4.953 -0.787 1.00 96.00 94 LEU A CA 1
ATOM 752 C C . LEU A 1 94 ? 6.280 -4.508 -0.989 1.00 96.00 94 LEU A C 1
ATOM 754 O O . LEU A 1 94 ? 6.810 -4.621 -2.092 1.00 96.00 94 LEU A O 1
ATOM 758 N N . ARG A 1 95 ? 6.968 -4.095 0.086 1.00 93.38 95 ARG A N 1
ATOM 759 C CA . ARG A 1 95 ? 8.388 -3.720 0.018 1.00 93.38 95 ARG A CA 1
ATOM 760 C C . ARG A 1 95 ? 9.250 -4.864 -0.512 1.00 93.38 95 ARG A C 1
ATOM 762 O O . ARG A 1 95 ? 10.109 -4.634 -1.353 1.00 93.38 95 ARG A O 1
ATOM 769 N N . LYS A 1 96 ? 9.042 -6.091 -0.027 1.00 93.94 96 LYS A N 1
ATOM 770 C CA . LYS A 1 96 ? 9.815 -7.260 -0.479 1.00 93.94 96 LYS A CA 1
ATOM 771 C C . LYS A 1 96 ? 9.467 -7.643 -1.917 1.00 93.94 96 LYS A C 1
ATOM 773 O O . LYS A 1 96 ? 10.373 -7.914 -2.699 1.00 93.94 96 LYS A O 1
ATOM 778 N N . ARG A 1 97 ? 8.176 -7.649 -2.264 1.00 95.44 97 ARG A N 1
ATOM 779 C CA . ARG A 1 97 ? 7.664 -8.067 -3.577 1.00 95.44 97 ARG A CA 1
ATOM 780 C C . ARG A 1 97 ? 8.070 -7.118 -4.704 1.00 95.44 97 ARG A C 1
ATOM 782 O O . ARG A 1 97 ? 8.282 -7.577 -5.825 1.00 95.44 97 ARG A O 1
ATOM 789 N N . LEU A 1 98 ? 8.201 -5.826 -4.405 1.00 93.38 98 LEU A N 1
ATOM 790 C CA . LEU A 1 98 ? 8.536 -4.784 -5.380 1.00 93.38 98 LEU A CA 1
ATOM 791 C C . LEU A 1 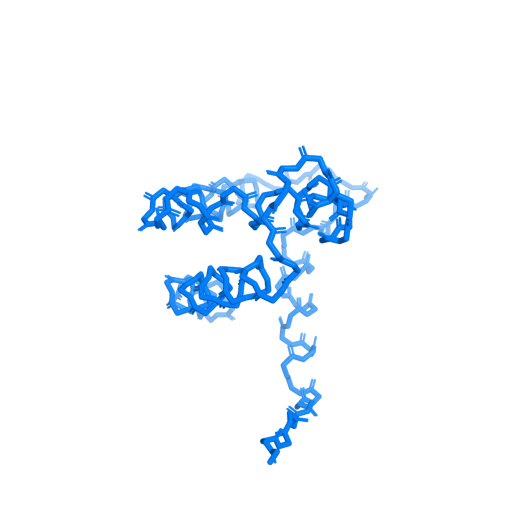98 ? 10.019 -4.381 -5.366 1.00 93.38 98 LEU A C 1
ATOM 793 O O . LEU A 1 98 ? 10.444 -3.609 -6.220 1.00 93.38 98 LEU A O 1
ATOM 797 N N . ALA A 1 99 ? 10.833 -4.921 -4.450 1.00 90.56 99 ALA A N 1
ATOM 798 C CA . ALA A 1 99 ? 12.258 -4.590 -4.364 1.00 90.56 99 ALA A CA 1
ATOM 799 C C . ALA A 1 99 ? 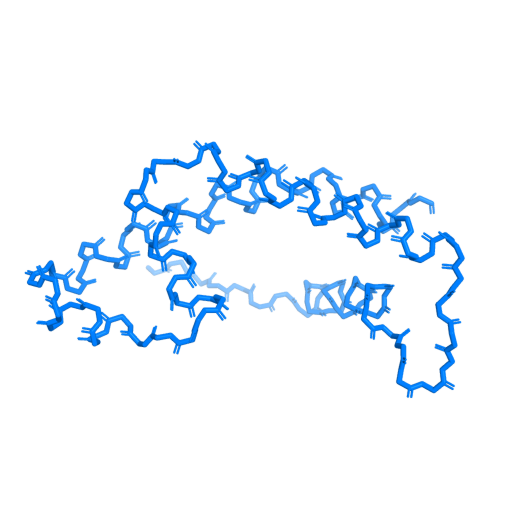13.026 -4.889 -5.664 1.00 90.56 99 ALA A C 1
ATOM 801 O O . ALA A 1 99 ? 13.901 -4.115 -6.040 1.00 90.56 99 ALA A O 1
ATOM 802 N N . GLY A 1 100 ? 12.696 -5.991 -6.351 1.00 89.50 100 GLY A N 1
ATOM 803 C CA . GLY A 1 100 ? 13.311 -6.348 -7.635 1.00 89.50 100 GLY A CA 1
ATOM 804 C C . GLY A 1 100 ? 12.989 -5.331 -8.728 1.00 89.50 100 GLY A C 1
ATOM 805 O O . GLY A 1 100 ? 13.900 -4.769 -9.319 1.00 89.50 100 GLY A O 1
ATOM 806 N N . LEU A 1 101 ? 11.703 -5.005 -8.898 1.00 88.38 101 LEU A N 1
ATOM 807 C CA . LEU A 1 101 ? 11.248 -3.987 -9.849 1.00 88.38 101 LEU A CA 1
ATOM 808 C C . LEU A 1 101 ? 11.928 -2.631 -9.612 1.00 88.38 101 LEU A C 1
ATOM 810 O O . LEU A 1 101 ? 12.316 -1.952 -10.556 1.00 88.38 101 LEU A O 1
ATOM 814 N N . TYR A 1 102 ? 12.084 -2.239 -8.348 1.00 85.31 102 TYR A N 1
ATOM 815 C CA . TYR A 1 102 ? 12.760 -0.998 -7.986 1.00 85.31 102 TYR A CA 1
ATOM 816 C C . TYR A 1 102 ? 14.236 -0.985 -8.405 1.00 85.31 102 TYR A C 1
ATOM 818 O O . TYR A 1 102 ? 14.713 0.005 -8.952 1.00 85.31 102 TYR A O 1
ATOM 826 N N . GLN A 1 103 ? 14.951 -2.091 -8.176 1.00 85.75 103 GLN A N 1
ATOM 827 C CA . GLN A 1 103 ? 16.334 -2.253 -8.631 1.00 85.75 103 GLN A CA 1
ATOM 828 C C . GLN A 1 103 ? 16.415 -2.209 -10.159 1.00 85.75 103 GLN A C 1
ATOM 830 O O . GLN A 1 103 ? 17.263 -1.506 -10.700 1.00 85.75 103 GLN A O 1
ATOM 835 N N . ASP A 1 104 ? 15.508 -2.901 -10.847 1.00 86.88 104 ASP A N 1
ATOM 836 C CA . ASP A 1 104 ? 15.480 -2.930 -12.307 1.00 86.88 104 ASP A CA 1
ATOM 837 C C . ASP A 1 104 ? 15.257 -1.526 -12.882 1.00 86.88 104 ASP A C 1
ATOM 839 O O . ASP A 1 104 ? 15.957 -1.137 -13.802 1.00 86.88 104 ASP A O 1
ATOM 843 N N . ILE A 1 105 ? 14.351 -0.723 -12.316 1.00 84.25 105 ILE A N 1
ATOM 844 C CA . ILE A 1 105 ? 14.072 0.637 -12.812 1.00 84.25 105 ILE A CA 1
ATOM 845 C C . ILE A 1 105 ? 15.256 1.591 -12.598 1.00 84.25 105 ILE A C 1
ATOM 847 O O . ILE A 1 105 ? 15.516 2.435 -13.451 1.00 84.25 105 ILE A O 1
ATOM 851 N N . LEU A 1 106 ? 15.973 1.482 -11.478 1.00 79.25 106 LEU A N 1
ATOM 852 C CA . LEU A 1 106 ? 17.068 2.402 -11.145 1.00 79.25 106 LEU A CA 1
ATOM 853 C C . LEU A 1 106 ? 18.402 2.052 -11.805 1.00 79.25 106 LEU A C 1
ATOM 855 O O . LEU A 1 106 ? 19.255 2.925 -11.957 1.00 79.25 106 LEU A O 1
ATOM 859 N N . TYR A 1 107 ? 18.598 0.782 -12.151 1.00 78.50 107 TYR A N 1
ATOM 860 C CA . TYR A 1 107 ? 19.842 0.279 -12.733 1.00 78.50 107 TYR A CA 1
ATOM 861 C C . TYR A 1 107 ? 19.670 -0.240 -14.173 1.00 78.50 107 TYR A C 1
ATOM 863 O O . TYR A 1 107 ? 20.574 -0.919 -14.673 1.00 78.50 107 TYR A O 1
ATOM 871 N N . SER A 1 108 ? 18.535 0.063 -14.822 1.00 66.12 108 SER A N 1
ATOM 872 C CA . SER A 1 108 ? 18.284 -0.191 -16.253 1.00 66.12 108 SER A CA 1
ATOM 873 C C . SER A 1 108 ? 19.047 0.755 -17.177 1.00 66.12 108 SER A C 1
ATOM 875 O O . SER A 1 108 ? 19.458 1.856 -16.753 1.00 66.12 108 SER A O 1
#

Nearest PDB structures (foldseek):
  8z6g-assembly3_F  TM=7.476E-01  e=5.372E-04  Pseudomonas aeruginosa
  3hug-assembly6_K  TM=8.815E-01  e=2.151E-03  Mycobacterium tuberculosis H37Rv
  6in7-assembly1_B  TM=7.778E-01  e=2.279E-03  Pseudomonas aeruginosa PAO1
  8z6g-assembly1_B  TM=6.704E-01  e=1.075E-03  Pseudomonas aeruginosa
  6kon-assembly1_F  TM=6.392E-01  e=2.151E-03  Mycobacterium tuberculosis H37Rv

Radius of gyration: 16.35 Å; Cα contacts (8 Å, |Δi|>4): 55; chains: 1; bounding box: 37×32×45 Å

Mean predicted aligned error: 7.39 Å

InterPro domains:
  IPR013249 RNA polymerase sigma factor 70, region 4 type 2 [PF08281] (47-94)
  IPR013324 RNA polymerase sigma factor, region 3/4-like [SSF88659] (25-101)
  IPR036388 Winged helix-like DNA-binding domain superfamily [G3DSA:1.10.10.10] (20-99)

Sequence (108 aa):
MPAYHDNESDTDVLKDFSEILFSNEETIPSPETEYLRSLVWTELEIALAELPPEQQEIFELTELDGILVKEISKTTGVSVNTLLSRKHYAVEHLRKRLAGLYQDILYS

pLDDT: mean 85.37, std 16.41, range [33.72, 98.62]

Organism: NCBI:txid433724

Solvent-accessible surface area (backbone atoms only — not comparable to full-atom values): 6291 Å² total; per-residue (Å²): 130,86,78,80,74,83,50,72,68,60,58,52,54,52,46,55,53,46,43,68,70,61,70,52,95,87,57,86,74,51,75,66,50,53,49,52,44,52,51,54,51,52,52,49,54,54,51,45,70,70,43,58,68,72,20,33,50,47,37,45,42,39,74,73,70,62,46,54,63,68,55,53,20,68,77,69,69,49,54,56,67,59,52,50,52,31,32,51,53,36,54,54,49,43,54,63,71,44,46,60,60,54,50,49,69,76,70,105

Secondary structure (DSSP, 8-state):
-------HHHHHHHHHHHHHHH--SSSPPPHHHHHHHHHHHHHHHHHHHTS-HHHHHHHIIIIIS---HHHHHHHH---HHHHHHHHHHHHHHHHHHHHHHHHHHHH-

Foldseek 3Di:
DDDPPPDVVVVVLVVVVCCLQPVDPDDDDDPVSVVLNVVVVVLLVVLLVPADPLLSVLQCCCVVVVDDLVVVCVVVVDDSVVSVVSPVVSVVSSCVSCVVVSCVVVVD